Protein AF-A0A819Z260-F1 (afdb_monomer_lite)

Structure (mmCIF, N/CA/C/O backbone):
data_AF-A0A819Z260-F1
#
_entry.id   AF-A0A819Z260-F1
#
loop_
_atom_site.group_PDB
_atom_site.id
_atom_site.type_symbol
_atom_site.label_atom_id
_atom_site.label_alt_id
_atom_site.label_comp_id
_atom_site.label_asym_id
_atom_site.label_entity_id
_atom_site.label_seq_id
_atom_site.pdbx_PDB_ins_code
_atom_site.Cartn_x
_atom_site.Cartn_y
_atom_site.Cartn_z
_atom_site.occupancy
_atom_site.B_iso_or_equiv
_atom_site.auth_seq_id
_atom_site.auth_comp_id
_atom_site.auth_asym_id
_atom_site.auth_atom_id
_atom_site.pdbx_PDB_model_num
ATOM 1 N N . MET A 1 1 ? -45.304 -8.660 50.699 1.00 66.56 1 MET A N 1
ATOM 2 C CA . MET A 1 1 ? -45.149 -7.210 50.433 1.00 66.56 1 MET A CA 1
ATOM 3 C C . MET A 1 1 ? -45.137 -6.997 48.924 1.00 66.56 1 MET A C 1
ATOM 5 O O . MET A 1 1 ? -44.267 -7.556 48.272 1.00 66.56 1 MET A O 1
ATOM 9 N N . LYS A 1 2 ? -46.127 -6.294 48.355 1.00 74.56 2 LYS A N 1
ATOM 10 C CA . LYS A 1 2 ? -46.131 -5.923 46.925 1.00 74.56 2 LYS A CA 1
ATOM 11 C C . LYS A 1 2 ? -45.332 -4.629 46.749 1.00 74.56 2 LYS A C 1
ATOM 13 O O . LYS A 1 2 ? -45.424 -3.755 47.607 1.00 74.56 2 LYS A O 1
ATOM 18 N N . ARG A 1 3 ? -44.550 -4.534 45.672 1.00 72.19 3 ARG A N 1
ATOM 19 C CA . ARG A 1 3 ? -43.817 -3.309 45.319 1.00 72.19 3 ARG A CA 1
ATOM 20 C C . ARG A 1 3 ? -44.801 -2.192 44.987 1.00 72.19 3 ARG A C 1
ATOM 22 O O . ARG A 1 3 ? -45.919 -2.455 44.538 1.00 72.19 3 ARG A O 1
ATOM 29 N N . THR A 1 4 ? -44.405 -0.954 45.254 1.00 87.56 4 THR A N 1
ATOM 30 C CA . THR A 1 4 ? -45.203 0.212 44.868 1.00 87.56 4 THR A CA 1
ATOM 31 C C . THR A 1 4 ? -45.007 0.502 43.381 1.00 87.56 4 THR A C 1
ATOM 33 O O . THR A 1 4 ? -43.944 0.238 42.825 1.00 87.56 4 THR A O 1
ATOM 36 N N . LYS A 1 5 ? -46.006 1.113 42.732 1.00 84.81 5 LYS A N 1
ATOM 37 C CA . LYS A 1 5 ? -45.888 1.565 41.332 1.00 84.81 5 LYS A CA 1
ATOM 38 C C . LYS A 1 5 ? -44.661 2.460 41.102 1.00 84.81 5 LYS A C 1
ATOM 40 O O . LYS A 1 5 ? -44.086 2.439 40.023 1.00 84.81 5 LYS A O 1
ATOM 45 N N . GLN A 1 6 ? -44.259 3.218 42.124 1.00 87.00 6 GLN A N 1
ATOM 46 C CA . GLN A 1 6 ? -43.053 4.040 42.079 1.00 87.00 6 GLN A CA 1
ATOM 47 C C . GLN A 1 6 ? -41.788 3.181 41.979 1.00 87.00 6 GLN A C 1
ATOM 49 O O . GLN A 1 6 ? -40.976 3.406 41.092 1.00 87.00 6 GLN A O 1
ATOM 54 N N . GLN A 1 7 ? -41.672 2.143 42.814 1.00 86.00 7 GLN A N 1
ATOM 55 C CA . GLN A 1 7 ? -40.538 1.216 42.770 1.00 86.00 7 GLN A CA 1
ATOM 56 C C . GLN A 1 7 ? -40.430 0.499 41.418 1.00 86.00 7 GLN A C 1
ATOM 58 O O . GLN A 1 7 ? -39.325 0.282 40.929 1.00 86.00 7 GLN A O 1
ATOM 63 N N . ASP A 1 8 ? -41.557 0.150 40.793 1.00 90.88 8 ASP A N 1
ATOM 64 C CA . ASP A 1 8 ? -41.548 -0.472 39.465 1.00 90.88 8 ASP A CA 1
ATOM 65 C C . ASP A 1 8 ? -41.130 0.521 38.361 1.00 90.88 8 ASP A C 1
ATOM 67 O O . ASP A 1 8 ? -40.370 0.153 37.464 1.00 90.88 8 ASP A O 1
ATOM 71 N N . ASN A 1 9 ? -41.541 1.790 38.449 1.00 90.75 9 ASN A N 1
ATOM 72 C CA . ASN A 1 9 ? -41.105 2.840 37.520 1.00 90.75 9 ASN A CA 1
ATOM 73 C C . ASN A 1 9 ? -39.601 3.128 37.629 1.00 90.75 9 ASN A C 1
ATOM 75 O O . ASN A 1 9 ? -38.919 3.225 36.605 1.00 90.75 9 ASN A O 1
ATOM 79 N N . ASP A 1 10 ? -39.077 3.206 38.853 1.00 92.75 10 ASP A N 1
ATOM 80 C CA . ASP A 1 10 ? -37.654 3.448 39.106 1.00 92.75 10 ASP A CA 1
ATOM 81 C C . ASP A 1 10 ? -36.798 2.313 38.507 1.00 92.75 10 ASP A C 1
ATOM 83 O O . ASP A 1 10 ? -35.779 2.553 37.853 1.00 92.75 10 ASP A O 1
ATOM 87 N N . LEU A 1 11 ? -37.254 1.061 38.642 1.00 91.56 11 LEU A N 1
ATOM 88 C CA . LEU A 1 11 ? -36.599 -0.109 38.048 1.00 91.56 11 LEU A CA 1
ATOM 89 C C . LEU A 1 11 ? -36.573 -0.053 36.516 1.00 91.56 11 LEU A C 1
ATOM 91 O O . LEU A 1 11 ? -35.543 -0.358 35.911 1.00 91.56 11 LEU A O 1
ATOM 95 N N . VAL A 1 12 ? -37.677 0.348 35.879 1.00 91.75 12 VAL A N 1
ATOM 96 C CA . VAL A 1 12 ? -37.752 0.494 34.415 1.00 91.75 12 VAL A CA 1
ATOM 97 C C . VAL A 1 12 ? -36.802 1.589 33.926 1.00 91.75 12 VAL A C 1
ATOM 99 O O . VAL A 1 12 ? -36.103 1.399 32.926 1.00 91.75 12 VAL A O 1
ATOM 102 N N . GLN A 1 13 ? -36.722 2.709 34.645 1.00 90.00 13 GLN A N 1
ATOM 103 C CA . GLN A 1 13 ? -35.818 3.805 34.306 1.00 90.00 13 GLN A CA 1
ATOM 104 C C . GLN A 1 13 ? -34.348 3.374 34.392 1.00 90.00 13 GLN A C 1
ATOM 106 O O . GLN A 1 13 ? -33.582 3.625 33.459 1.00 90.00 13 GLN A O 1
ATOM 111 N N . ILE A 1 14 ? -33.963 2.655 35.451 1.00 93.12 14 ILE A N 1
ATOM 112 C CA . ILE A 1 14 ? -32.610 2.094 35.605 1.00 93.12 14 ILE A CA 1
ATOM 113 C C . ILE A 1 14 ? -32.288 1.124 34.461 1.00 93.12 14 ILE A C 1
ATOM 115 O O . ILE A 1 14 ? -31.204 1.182 33.874 1.00 93.12 14 ILE A O 1
ATOM 119 N N . LEU A 1 15 ? -33.236 0.256 34.098 1.00 93.25 15 LEU A N 1
ATOM 120 C CA . LEU A 1 15 ? -33.066 -0.693 32.997 1.00 93.25 15 LEU A CA 1
ATOM 121 C C . LEU A 1 15 ? -32.812 0.013 31.660 1.00 93.25 15 LEU A C 1
ATOM 123 O O . LEU A 1 15 ? -31.947 -0.413 30.893 1.00 93.25 15 LEU A O 1
ATOM 127 N N . ASN A 1 16 ? -33.537 1.096 31.388 1.00 94.44 16 ASN A N 1
ATOM 128 C CA . ASN A 1 16 ? -33.373 1.873 30.163 1.00 94.44 16 ASN A CA 1
ATOM 129 C C . ASN A 1 16 ? -32.033 2.620 30.134 1.00 94.44 16 ASN A C 1
ATOM 131 O O . ASN A 1 16 ? -31.346 2.588 29.112 1.00 94.44 16 ASN A O 1
ATOM 135 N N . SER A 1 17 ? -31.614 3.207 31.256 1.00 93.94 17 SER A N 1
ATOM 136 C CA . SER A 1 17 ? -30.301 3.850 31.386 1.00 93.94 17 SER A CA 1
ATOM 137 C C . SER A 1 17 ? -29.153 2.865 31.150 1.00 93.94 17 SER A C 1
ATOM 139 O O . SER A 1 17 ? -28.230 3.160 30.393 1.00 93.94 17 SER A O 1
ATOM 141 N N . ASN A 1 18 ? -29.242 1.654 31.707 1.00 95.25 18 ASN A N 1
ATOM 142 C CA . ASN A 1 18 ? -28.231 0.613 31.506 1.00 95.25 18 ASN A CA 1
ATOM 143 C C . ASN A 1 18 ? -28.186 0.108 30.057 1.00 95.25 18 ASN A C 1
ATOM 145 O O . ASN A 1 18 ? -27.105 -0.118 29.511 1.00 95.25 18 ASN A O 1
ATOM 149 N N . LYS A 1 19 ? -29.348 -0.039 29.405 1.00 95.44 19 LYS A N 1
ATOM 150 C CA . LYS A 1 19 ? -29.417 -0.372 27.973 1.00 95.44 19 LYS A CA 1
ATOM 151 C C . LYS A 1 19 ? -28.759 0.708 27.115 1.00 95.44 19 LYS A C 1
ATOM 153 O O . LYS A 1 19 ? -27.983 0.371 26.224 1.00 95.44 19 LYS A O 1
ATOM 158 N N . LYS A 1 20 ? -29.028 1.984 27.409 1.00 94.31 20 LYS A N 1
ATOM 159 C CA . LYS A 1 20 ? -28.431 3.124 26.705 1.00 94.31 20 LYS A CA 1
ATOM 160 C C . LYS A 1 20 ? -26.910 3.143 26.857 1.00 94.31 20 LYS A C 1
ATOM 162 O O . LYS A 1 20 ? -26.211 3.187 25.853 1.00 94.31 20 LYS A O 1
ATOM 167 N N . LEU A 1 21 ? -26.403 3.001 28.082 1.00 93.69 21 LEU A N 1
ATOM 168 C CA . LEU A 1 21 ? -24.963 2.966 28.354 1.00 93.69 21 LEU A CA 1
ATOM 169 C C . LEU A 1 21 ? -24.268 1.799 27.633 1.00 93.69 21 LEU A C 1
ATOM 171 O O . LEU A 1 21 ? -23.180 1.954 27.079 1.00 93.69 21 LEU A O 1
ATOM 175 N N . LYS A 1 22 ? -24.905 0.622 27.595 1.00 93.75 22 LYS A N 1
ATOM 176 C CA . LYS A 1 22 ? -24.380 -0.536 26.858 1.00 93.75 22 LYS A CA 1
ATOM 177 C C . LYS A 1 22 ? -24.291 -0.256 25.356 1.00 93.75 22 LYS A C 1
ATOM 179 O O . LYS A 1 22 ? -23.291 -0.614 24.739 1.00 93.75 22 LYS A O 1
ATOM 184 N N . LEU A 1 23 ? -25.305 0.395 24.787 1.00 91.44 23 LEU A N 1
ATOM 185 C CA . LEU A 1 23 ? -25.322 0.776 23.377 1.00 91.44 23 LEU A CA 1
ATOM 186 C C . LEU A 1 23 ? -24.247 1.828 23.060 1.00 91.44 23 LEU A C 1
ATOM 188 O O . LEU A 1 23 ? -23.511 1.673 22.090 1.00 91.44 23 LEU A O 1
ATOM 192 N N . GLU A 1 24 ? -24.097 2.853 23.901 1.00 91.81 24 GLU A N 1
ATOM 193 C CA . GLU A 1 24 ? -23.064 3.888 23.752 1.00 91.81 24 GLU A CA 1
ATOM 194 C C . GLU A 1 24 ? -21.650 3.295 23.795 1.00 91.81 24 GLU A C 1
ATOM 196 O O . GLU A 1 24 ? -20.808 3.640 22.966 1.00 91.81 24 GLU A O 1
ATOM 201 N N . ASN A 1 25 ? -21.399 2.345 24.699 1.00 88.12 25 ASN A N 1
ATOM 202 C CA . ASN A 1 25 ? -20.111 1.655 24.782 1.00 88.12 25 ASN A CA 1
ATOM 203 C C . ASN A 1 25 ? -19.826 0.787 23.547 1.00 88.12 25 ASN A C 1
ATOM 205 O O . ASN A 1 25 ? -18.688 0.754 23.080 1.00 88.12 25 ASN A O 1
ATOM 209 N N . GLN A 1 26 ? -20.839 0.122 22.982 1.00 84.25 26 GLN A N 1
ATOM 210 C CA . GLN A 1 26 ? -20.689 -0.642 21.737 1.00 84.25 26 GLN A CA 1
ATOM 211 C C . GLN A 1 26 ? -20.403 0.271 20.541 1.00 84.25 26 GLN A C 1
ATOM 213 O O . GLN A 1 26 ? -19.484 -0.002 19.773 1.00 84.25 26 GLN A O 1
ATOM 218 N N . ILE A 1 27 ? -21.133 1.382 20.411 1.00 84.19 27 ILE A N 1
ATOM 219 C CA . ILE A 1 27 ? -20.902 2.381 19.357 1.00 84.19 27 ILE A CA 1
ATOM 220 C C . ILE A 1 27 ? -19.500 2.979 19.488 1.00 84.19 27 ILE A C 1
ATOM 222 O O . ILE A 1 27 ? -18.790 3.117 18.493 1.00 84.19 27 ILE A O 1
ATOM 226 N N . LYS A 1 28 ? -19.068 3.288 20.715 1.00 81.44 28 LYS A N 1
ATOM 227 C CA . LYS A 1 28 ? -17.714 3.773 20.987 1.00 81.44 28 LYS A CA 1
ATOM 228 C C . LYS A 1 28 ? -16.663 2.757 20.544 1.00 81.44 28 LYS A C 1
ATOM 230 O O . LYS A 1 28 ? -15.743 3.153 19.841 1.00 81.44 28 LYS A O 1
ATOM 235 N N . MET A 1 29 ? -16.835 1.477 20.890 1.00 72.25 29 MET A N 1
ATOM 236 C CA . MET A 1 29 ? -15.938 0.394 20.472 1.00 72.25 29 MET A CA 1
ATOM 237 C C . MET A 1 29 ? -15.852 0.239 18.950 1.00 72.25 29 MET A C 1
ATOM 239 O O . MET A 1 29 ? -14.753 0.132 18.409 1.00 72.25 29 MET A O 1
ATOM 243 N N . ILE A 1 30 ? -16.994 0.265 18.259 1.00 76.56 30 ILE A N 1
ATOM 244 C CA . ILE A 1 30 ? -17.053 0.185 16.794 1.00 76.56 30 ILE A CA 1
ATOM 245 C C . ILE A 1 30 ? -16.321 1.378 16.168 1.00 76.56 30 ILE A C 1
ATOM 247 O O . ILE A 1 30 ? -15.498 1.194 15.277 1.00 76.56 30 ILE A O 1
ATOM 251 N N . ASN A 1 31 ? -16.550 2.589 16.678 1.00 70.50 31 ASN A N 1
ATOM 252 C CA . ASN A 1 31 ? -15.913 3.800 16.160 1.00 70.50 31 ASN A CA 1
ATOM 253 C C . ASN A 1 31 ? -14.410 3.884 16.475 1.00 70.50 31 ASN A C 1
ATOM 255 O O . ASN A 1 31 ? -13.683 4.569 15.756 1.00 70.50 31 ASN A O 1
ATOM 259 N N . SER A 1 32 ? -13.938 3.204 17.525 1.00 65.81 32 SER A N 1
ATOM 260 C CA . SER A 1 32 ? -12.507 3.074 17.828 1.00 65.81 32 SER A CA 1
ATOM 261 C C . SER A 1 32 ? -11.799 1.993 17.008 1.00 65.81 32 SER A C 1
ATOM 263 O O . SER A 1 32 ? -10.587 2.082 16.847 1.00 65.81 32 SER A O 1
ATOM 265 N N . ASN A 1 33 ? -12.519 1.024 16.434 1.00 61.53 33 ASN A N 1
ATOM 266 C CA . ASN A 1 33 ? -11.947 0.009 15.542 1.00 61.53 33 ASN A CA 1
ATOM 267 C C . ASN A 1 33 ? -11.828 0.536 14.104 1.00 61.53 33 ASN A C 1
ATOM 269 O O . ASN A 1 33 ? -12.350 -0.048 13.154 1.00 61.53 33 ASN A O 1
ATOM 273 N N . LYS A 1 34 ? -11.132 1.662 13.932 1.00 69.31 34 LYS A N 1
ATOM 274 C CA . LYS A 1 34 ? -10.613 2.036 12.617 1.00 69.31 34 LYS A CA 1
ATOM 275 C C . LYS A 1 34 ? -9.352 1.221 12.384 1.00 69.31 34 LYS A C 1
ATOM 277 O O . LYS A 1 34 ? -8.295 1.591 12.873 1.00 69.31 34 LYS A O 1
ATOM 282 N N . TYR A 1 35 ? -9.487 0.113 11.667 1.00 75.69 35 TYR A N 1
ATOM 283 C CA . TYR A 1 35 ? -8.332 -0.600 11.140 1.00 75.69 35 TYR A CA 1
ATOM 284 C C . TYR A 1 35 ? -7.735 0.243 10.019 1.00 75.69 35 TYR A C 1
ATOM 286 O O . TYR A 1 35 ? -8.396 0.477 9.003 1.00 75.69 35 TYR A O 1
ATOM 294 N N . LEU A 1 36 ? -6.526 0.750 10.230 1.00 84.50 36 LEU A N 1
ATOM 295 C CA . LEU A 1 36 ? -5.788 1.446 9.190 1.00 84.50 36 LEU A CA 1
ATOM 296 C C . LEU A 1 36 ? -5.053 0.414 8.333 1.00 84.50 36 LEU A C 1
ATOM 298 O O . LEU A 1 36 ? -4.654 -0.648 8.811 1.00 84.50 36 LEU A O 1
ATOM 302 N N . LEU A 1 37 ? -4.859 0.722 7.053 1.00 86.75 37 LEU A N 1
ATOM 303 C CA . LEU A 1 37 ? -4.053 -0.121 6.165 1.00 86.75 37 LEU A CA 1
ATOM 304 C C . LEU A 1 37 ? -2.625 -0.265 6.724 1.00 86.75 37 LEU A C 1
ATOM 306 O O . LEU A 1 37 ? -1.992 -1.313 6.617 1.00 86.75 37 LEU A O 1
ATOM 310 N N . GLU A 1 38 ? -2.153 0.794 7.374 1.00 88.00 38 GLU A N 1
ATOM 311 C CA . GLU A 1 38 ? -0.890 0.910 8.082 1.00 88.00 38 GLU A CA 1
ATOM 312 C C . GLU A 1 38 ? -0.748 -0.050 9.268 1.00 88.00 38 GLU A C 1
ATOM 314 O O . GLU A 1 38 ? 0.384 -0.323 9.668 1.00 88.00 38 GLU A O 1
ATOM 319 N N . ASP A 1 39 ? -1.853 -0.584 9.793 1.00 89.12 39 ASP A N 1
ATOM 320 C CA . ASP A 1 39 ? -1.851 -1.532 10.910 1.00 89.12 39 ASP A CA 1
ATOM 321 C C . ASP A 1 39 ? -1.712 -2.990 10.440 1.00 89.12 39 ASP A C 1
ATOM 323 O O . ASP A 1 39 ? -1.433 -3.876 11.250 1.00 89.12 39 ASP A O 1
ATOM 327 N N . LEU A 1 40 ? -1.886 -3.270 9.140 1.00 91.31 40 LEU A N 1
ATOM 328 C CA . LEU A 1 40 ? -1.717 -4.622 8.599 1.00 91.31 40 LEU A CA 1
ATOM 329 C C . LEU A 1 40 ? -0.273 -5.090 8.753 1.00 91.31 40 LEU A C 1
ATOM 331 O O . LEU A 1 40 ? 0.650 -4.289 8.634 1.00 91.31 40 LEU A O 1
ATOM 335 N N . ALA A 1 41 ? -0.064 -6.389 8.959 1.00 92.19 41 ALA A N 1
ATOM 336 C CA . ALA A 1 41 ? 1.266 -6.994 8.982 1.00 92.19 41 ALA A CA 1
ATOM 337 C C . ALA A 1 41 ? 1.918 -6.974 7.583 1.00 92.19 41 ALA A C 1
ATOM 339 O O . ALA A 1 41 ? 1.223 -6.887 6.568 1.00 92.19 41 ALA A O 1
ATOM 340 N N . ASN A 1 42 ? 3.253 -7.023 7.511 1.00 91.25 42 ASN A N 1
ATOM 341 C CA . ASN A 1 42 ? 3.964 -6.975 6.223 1.00 91.25 42 ASN A CA 1
ATOM 342 C C . ASN A 1 42 ? 3.595 -8.170 5.335 1.00 91.25 42 ASN A C 1
ATOM 344 O O . ASN A 1 42 ? 3.499 -8.016 4.127 1.00 91.25 42 ASN A O 1
ATOM 348 N N . GLU A 1 43 ? 3.364 -9.329 5.942 1.00 90.88 43 GLU A N 1
ATOM 349 C CA . GLU A 1 43 ? 2.981 -10.584 5.303 1.00 90.88 43 GLU A CA 1
ATOM 350 C C . GLU A 1 43 ? 1.683 -10.414 4.506 1.00 90.88 43 GLU A C 1
ATOM 352 O O . GLU A 1 43 ? 1.645 -10.718 3.320 1.00 90.88 43 GLU A O 1
ATOM 357 N N . ILE A 1 44 ? 0.664 -9.806 5.120 1.00 92.19 44 ILE A N 1
ATOM 358 C CA . ILE A 1 44 ? -0.617 -9.522 4.460 1.00 92.19 44 ILE A CA 1
ATOM 359 C C . ILE A 1 44 ? -0.440 -8.514 3.321 1.00 92.19 44 ILE A C 1
ATOM 361 O O . ILE A 1 44 ? -1.051 -8.645 2.264 1.00 92.19 44 ILE A O 1
ATOM 365 N N . LEU A 1 45 ? 0.409 -7.500 3.509 1.00 91.75 45 LEU A N 1
ATOM 366 C CA . LEU A 1 45 ? 0.702 -6.538 2.445 1.00 91.75 45 LEU A CA 1
ATOM 367 C C . LEU A 1 45 ? 1.427 -7.199 1.266 1.00 91.75 45 LEU A C 1
ATOM 369 O O . LEU A 1 45 ? 1.108 -6.887 0.123 1.00 91.75 45 LEU A O 1
ATOM 373 N N . TYR A 1 46 ? 2.352 -8.126 1.522 1.00 89.50 46 TYR A N 1
ATOM 374 C CA . TYR A 1 46 ? 3.008 -8.888 0.463 1.00 89.50 46 TYR A CA 1
ATOM 375 C C . TYR A 1 46 ? 2.023 -9.783 -0.289 1.00 89.50 46 TYR A C 1
ATOM 377 O O . TYR A 1 46 ? 2.064 -9.791 -1.514 1.00 89.50 46 TYR A O 1
ATOM 385 N N . GLU A 1 47 ? 1.096 -10.448 0.407 1.00 89.62 47 GLU A N 1
ATOM 386 C CA . GLU A 1 47 ? 0.020 -11.210 -0.240 1.00 89.62 47 GLU A CA 1
ATOM 387 C C . GLU A 1 47 ? -0.832 -10.319 -1.152 1.00 89.62 47 GLU A C 1
ATOM 389 O O . GLU A 1 47 ? -1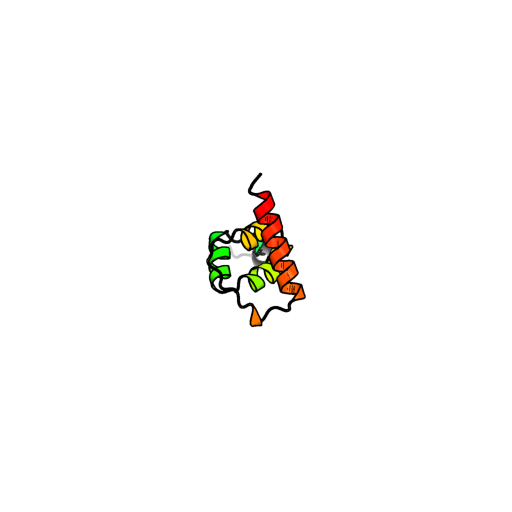.124 -10.697 -2.280 1.00 89.62 47 GLU A O 1
ATOM 394 N N . ILE A 1 48 ? -1.188 -9.103 -0.719 1.00 90.38 48 ILE A N 1
ATOM 395 C CA . ILE A 1 48 ? -1.895 -8.134 -1.574 1.00 90.38 48 ILE A CA 1
ATOM 396 C C . ILE A 1 48 ? -1.040 -7.760 -2.792 1.00 90.38 48 ILE A C 1
ATOM 398 O O . ILE A 1 48 ? -1.549 -7.676 -3.911 1.00 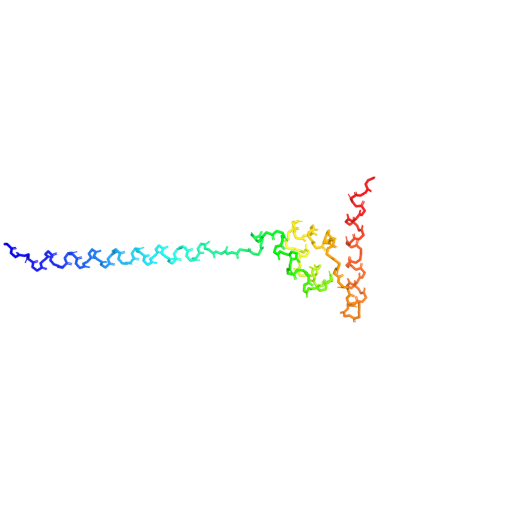90.38 48 ILE A O 1
ATOM 402 N N . PHE A 1 49 ? 0.258 -7.540 -2.588 1.00 90.00 49 PHE A N 1
ATOM 403 C CA . PHE A 1 49 ? 1.188 -7.155 -3.647 1.00 90.00 49 PHE A CA 1
ATOM 404 C C . PHE A 1 49 ? 1.389 -8.256 -4.696 1.00 90.00 49 PHE A C 1
ATOM 406 O O . PHE A 1 49 ? 1.647 -7.929 -5.849 1.00 90.00 49 PHE A O 1
ATOM 413 N N . GLU A 1 50 ? 1.201 -9.537 -4.367 1.00 87.94 50 GLU A N 1
ATOM 414 C CA . GLU A 1 50 ? 1.248 -10.628 -5.358 1.00 87.94 50 GLU A CA 1
ATOM 415 C C . GLU A 1 50 ? 0.184 -10.499 -6.461 1.00 87.94 50 GLU A C 1
ATOM 417 O O . GLU A 1 50 ? 0.383 -10.992 -7.574 1.00 87.94 50 GLU A O 1
ATOM 422 N N . TYR A 1 51 ? -0.925 -9.807 -6.184 1.00 90.00 51 TYR A N 1
ATOM 423 C CA . TYR A 1 51 ? -2.004 -9.578 -7.149 1.00 90.00 51 TYR A CA 1
ATOM 424 C C . TYR A 1 51 ? -1.832 -8.301 -7.977 1.00 90.00 51 TYR A C 1
ATOM 426 O O . TYR A 1 51 ? -2.630 -8.056 -8.884 1.00 90.00 51 TYR A O 1
ATOM 434 N N . LEU A 1 52 ? -0.825 -7.481 -7.675 1.00 88.94 52 LEU A N 1
ATOM 435 C CA . LEU A 1 52 ? -0.615 -6.179 -8.299 1.00 88.94 52 LEU A CA 1
ATOM 436 C C . LEU A 1 52 ? 0.644 -6.174 -9.163 1.00 88.94 52 LEU A C 1
ATOM 438 O O . LEU A 1 52 ? 1.613 -6.894 -8.911 1.00 88.94 52 LEU A O 1
ATOM 442 N N . ASP A 1 53 ? 0.643 -5.323 -10.189 1.00 88.81 53 ASP A N 1
ATOM 443 C CA . ASP A 1 53 ? 1.868 -5.059 -10.928 1.00 88.81 53 ASP A CA 1
ATOM 444 C C . ASP A 1 53 ? 2.810 -4.153 -10.117 1.00 88.81 53 ASP A C 1
ATOM 446 O O . ASP A 1 53 ? 2.396 -3.377 -9.250 1.00 88.81 53 ASP A O 1
ATOM 450 N N . SER A 1 54 ? 4.112 -4.265 -10.382 1.00 87.69 54 SER A N 1
ATOM 451 C CA . SER A 1 54 ? 5.125 -3.553 -9.595 1.00 87.69 54 SER A CA 1
ATOM 452 C C . SER A 1 54 ? 4.990 -2.027 -9.667 1.00 87.69 54 SER A C 1
ATOM 454 O O . SER A 1 54 ? 5.405 -1.323 -8.743 1.00 87.69 54 SER A O 1
ATOM 456 N N . TYR A 1 55 ? 4.453 -1.498 -10.768 1.00 88.75 55 TYR A N 1
ATOM 457 C CA . TYR A 1 55 ? 4.221 -0.072 -10.946 1.00 88.75 55 TYR A CA 1
ATOM 458 C C . TYR A 1 55 ? 2.946 0.382 -10.226 1.00 88.75 55 TYR A C 1
ATOM 460 O O . TYR A 1 55 ? 2.965 1.444 -9.604 1.00 88.75 55 TYR A O 1
ATOM 468 N N . ASP A 1 56 ? 1.888 -0.424 -10.220 1.00 90.38 56 ASP A N 1
ATOM 469 C CA . ASP A 1 56 ? 0.676 -0.180 -9.434 1.00 90.38 56 ASP A CA 1
ATOM 470 C C . ASP A 1 56 ? 0.974 -0.148 -7.931 1.00 90.38 56 ASP A C 1
ATOM 472 O O . ASP A 1 56 ? 0.513 0.754 -7.225 1.00 90.38 56 ASP A O 1
ATOM 476 N N . ILE A 1 57 ? 1.824 -1.058 -7.444 1.00 90.81 57 ILE A N 1
ATOM 477 C CA . ILE A 1 57 ? 2.299 -1.042 -6.053 1.00 90.81 57 ILE A CA 1
ATOM 478 C C . ILE A 1 57 ? 3.047 0.259 -5.760 1.00 90.81 57 ILE A C 1
ATOM 480 O O . ILE A 1 57 ? 2.760 0.951 -4.782 1.00 90.81 57 ILE A O 1
ATOM 484 N N . TYR A 1 58 ? 3.995 0.632 -6.620 1.00 89.38 58 TYR A N 1
ATOM 485 C CA . TYR A 1 58 ? 4.733 1.877 -6.451 1.00 89.38 58 TYR A CA 1
ATOM 486 C C . TYR A 1 58 ? 3.792 3.086 -6.433 1.00 89.38 58 TYR A C 1
ATOM 488 O O . TYR A 1 58 ? 3.812 3.888 -5.502 1.00 89.38 58 TYR A O 1
ATOM 496 N N . LYS A 1 59 ? 2.912 3.200 -7.424 1.00 90.88 59 LYS A N 1
ATOM 497 C CA . LYS A 1 59 ? 2.001 4.333 -7.566 1.00 90.88 59 LYS A CA 1
ATOM 498 C C . LYS A 1 59 ? 1.014 4.433 -6.400 1.00 90.88 59 LYS A C 1
ATOM 500 O O . LYS A 1 59 ? 0.731 5.541 -5.950 1.00 90.88 59 LYS A O 1
ATOM 505 N N . GLY A 1 60 ? 0.489 3.302 -5.933 1.00 90.75 60 GLY A N 1
ATOM 506 C CA . GLY A 1 60 ? -0.518 3.251 -4.875 1.00 90.75 60 GLY A CA 1
AT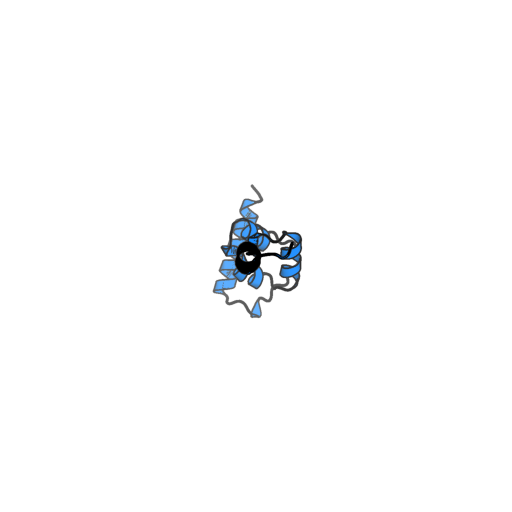OM 507 C C . GLY A 1 60 ? 0.051 3.414 -3.468 1.00 90.75 60 GLY A C 1
ATOM 508 O O . GLY A 1 60 ? -0.585 4.045 -2.627 1.00 90.75 60 GLY A O 1
ATOM 509 N N . PHE A 1 61 ? 1.247 2.877 -3.206 1.00 91.25 61 PHE A N 1
ATOM 510 C CA . PHE A 1 61 ? 1.729 2.687 -1.835 1.00 91.25 61 PHE A CA 1
ATOM 511 C C . PHE A 1 61 ? 3.013 3.457 -1.505 1.00 91.25 61 PHE A C 1
ATOM 513 O O . PHE A 1 61 ? 3.244 3.764 -0.336 1.00 91.25 61 PHE A O 1
ATOM 520 N N . TYR A 1 62 ? 3.832 3.843 -2.491 1.00 88.88 62 TYR A N 1
ATOM 521 C CA . TYR A 1 62 ? 5.129 4.485 -2.229 1.00 88.88 62 TYR A CA 1
ATOM 522 C C . TYR A 1 62 ? 5.004 5.785 -1.421 1.00 88.88 62 TYR A C 1
ATOM 524 O O . TYR A 1 62 ? 5.815 6.052 -0.548 1.00 88.88 62 TYR A O 1
ATOM 532 N N . ASN A 1 63 ? 3.970 6.596 -1.638 1.00 89.56 63 ASN A N 1
ATOM 533 C CA . ASN A 1 63 ? 3.844 7.887 -0.949 1.00 89.56 63 ASN A CA 1
ATOM 534 C C . ASN A 1 63 ? 3.082 7.832 0.387 1.00 89.56 63 ASN A C 1
ATOM 536 O O . ASN A 1 63 ? 2.847 8.885 0.974 1.00 89.56 63 ASN A O 1
ATOM 540 N N . LEU A 1 64 ? 2.703 6.647 0.886 1.00 90.75 64 LEU A N 1
ATOM 541 C CA . LEU A 1 64 ? 1.922 6.541 2.126 1.00 90.75 64 LEU A CA 1
ATOM 542 C C . LEU A 1 64 ? 2.763 6.868 3.364 1.00 90.75 64 LEU A C 1
ATOM 544 O O . LEU A 1 64 ? 2.442 7.774 4.126 1.00 90.75 64 LEU A O 1
ATOM 548 N N . ASN A 1 65 ? 3.854 6.131 3.571 1.00 90.94 65 ASN A N 1
ATOM 549 C CA . ASN A 1 65 ? 4.832 6.394 4.625 1.00 90.94 65 ASN A CA 1
ATOM 550 C C . ASN A 1 65 ? 6.124 5.602 4.366 1.00 90.94 65 ASN A C 1
ATOM 552 O O . ASN A 1 65 ? 6.201 4.779 3.454 1.00 90.94 65 ASN A O 1
ATOM 556 N N . LYS A 1 66 ? 7.141 5.808 5.211 1.00 89.81 66 LYS A N 1
ATOM 557 C CA . LYS A 1 66 ? 8.458 5.165 5.074 1.00 89.81 66 LYS A CA 1
ATOM 558 C C . LYS A 1 66 ? 8.401 3.629 5.069 1.00 89.81 66 LYS A C 1
ATOM 560 O O . LYS A 1 66 ? 9.200 3.000 4.379 1.00 89.81 66 LYS A O 1
ATOM 565 N N . ARG A 1 67 ? 7.467 3.015 5.807 1.00 91.81 67 ARG A N 1
ATOM 566 C CA . ARG A 1 67 ? 7.282 1.556 5.800 1.00 91.81 67 ARG A CA 1
ATOM 567 C C . ARG A 1 67 ? 6.802 1.092 4.426 1.00 91.81 67 ARG A C 1
ATOM 569 O O . ARG A 1 67 ? 7.400 0.178 3.873 1.00 91.81 67 ARG A O 1
ATOM 576 N N . PHE A 1 68 ? 5.793 1.742 3.849 1.00 91.75 68 PHE A N 1
ATOM 577 C CA . PHE A 1 68 ? 5.307 1.387 2.510 1.00 91.75 68 PHE A CA 1
ATOM 578 C C . PHE A 1 68 ? 6.288 1.743 1.393 1.00 91.75 68 PHE A C 1
ATOM 580 O O . PHE A 1 68 ? 6.376 0.982 0.438 1.00 91.75 68 PHE A O 1
ATOM 587 N N . GLN A 1 69 ? 7.080 2.814 1.523 1.00 89.81 69 GLN A N 1
ATOM 588 C CA . GLN A 1 69 ? 8.213 3.074 0.618 1.00 89.81 69 GLN A CA 1
ATOM 589 C C . GLN A 1 69 ? 9.146 1.869 0.582 1.00 89.81 69 GLN A C 1
ATOM 591 O O . GLN A 1 69 ? 9.440 1.331 -0.481 1.00 89.81 69 GLN A O 1
ATOM 596 N N . ASN A 1 70 ? 9.557 1.407 1.765 1.00 87.06 70 ASN A N 1
ATOM 597 C CA . ASN A 1 70 ? 10.433 0.258 1.895 1.00 87.06 70 ASN A CA 1
ATOM 598 C C . ASN A 1 70 ? 9.802 -1.001 1.284 1.00 87.06 70 ASN A C 1
ATOM 600 O O . ASN A 1 70 ? 10.457 -1.683 0.508 1.00 87.06 70 ASN A O 1
ATOM 604 N N . LEU A 1 71 ? 8.528 -1.282 1.575 1.00 88.38 71 LEU A N 1
ATOM 605 C CA . LEU A 1 71 ? 7.821 -2.445 1.027 1.00 88.38 71 LEU A CA 1
ATOM 606 C C . LEU A 1 71 ? 7.667 -2.378 -0.498 1.00 88.38 71 LEU A C 1
ATOM 608 O O . LEU A 1 71 ? 7.907 -3.372 -1.173 1.00 88.38 71 LEU A O 1
ATOM 612 N N . ALA A 1 72 ? 7.311 -1.219 -1.052 1.00 85.69 72 ALA A N 1
ATOM 613 C CA . ALA A 1 72 ? 7.111 -1.039 -2.488 1.00 85.69 72 ALA A CA 1
ATOM 614 C C . ALA A 1 72 ? 8.410 -1.196 -3.297 1.00 85.69 72 ALA A C 1
ATOM 616 O O . ALA A 1 72 ? 8.365 -1.573 -4.466 1.00 85.69 72 ALA A O 1
ATOM 617 N N . ILE A 1 73 ? 9.568 -0.912 -2.691 1.00 79.31 73 ILE A N 1
ATOM 618 C CA . ILE A 1 73 ? 10.868 -0.976 -3.372 1.00 79.31 73 ILE A CA 1
ATOM 619 C C . ILE A 1 73 ? 11.597 -2.300 -3.107 1.00 79.31 73 ILE A C 1
ATOM 621 O O . ILE A 1 73 ? 12.135 -2.889 -4.044 1.00 79.31 73 ILE A O 1
ATOM 625 N N . ASN A 1 74 ? 11.598 -2.768 -1.851 1.00 74.06 74 ASN A N 1
ATOM 626 C CA . ASN A 1 74 ? 12.283 -3.989 -1.397 1.00 74.06 74 ASN A CA 1
ATOM 627 C C . ASN A 1 74 ? 11.424 -5.247 -1.492 1.00 74.06 74 ASN A C 1
ATOM 629 O O . ASN A 1 74 ? 11.837 -6.313 -1.034 1.00 74.06 74 ASN A O 1
ATOM 633 N N . SER A 1 75 ? 10.228 -5.139 -2.063 1.00 65.94 75 SER A N 1
ATOM 634 C CA . SER A 1 75 ? 9.429 -6.290 -2.443 1.00 65.94 75 SER A CA 1
ATOM 635 C C . SER A 1 75 ? 10.241 -7.162 -3.415 1.00 65.94 75 SER A C 1
ATOM 637 O O . SER A 1 75 ? 10.202 -6.974 -4.629 1.00 65.94 75 SER A O 1
ATOM 639 N N . ASN A 1 76 ? 10.951 -8.149 -2.860 1.00 63.31 76 ASN A N 1
ATOM 640 C CA . ASN A 1 76 ? 11.509 -9.300 -3.575 1.00 63.31 76 ASN A CA 1
ATOM 641 C C . ASN A 1 76 ? 10.404 -10.198 -4.143 1.00 63.31 76 ASN A C 1
ATOM 643 O O . ASN A 1 76 ? 10.703 -11.163 -4.846 1.00 63.31 76 ASN A O 1
ATOM 647 N N . VAL A 1 77 ? 9.135 -9.896 -3.839 1.00 62.59 77 VAL A N 1
ATOM 648 C CA . VAL A 1 77 ? 7.997 -10.453 -4.558 1.00 62.59 77 VAL A CA 1
ATOM 649 C C . VAL A 1 77 ? 8.250 -10.154 -6.028 1.00 62.59 77 VAL A C 1
ATOM 651 O O . VAL A 1 77 ? 8.386 -8.988 -6.412 1.00 62.59 77 VAL A O 1
ATOM 654 N N . LEU A 1 78 ? 8.399 -11.219 -6.819 1.00 59.03 78 LEU A N 1
ATOM 655 C CA . LEU A 1 78 ? 8.608 -11.202 -8.266 1.00 59.03 78 LEU A CA 1
ATOM 656 C C . LEU A 1 78 ? 7.363 -10.613 -8.937 1.00 59.03 78 LEU A C 1
ATOM 658 O O . LEU A 1 78 ? 6.5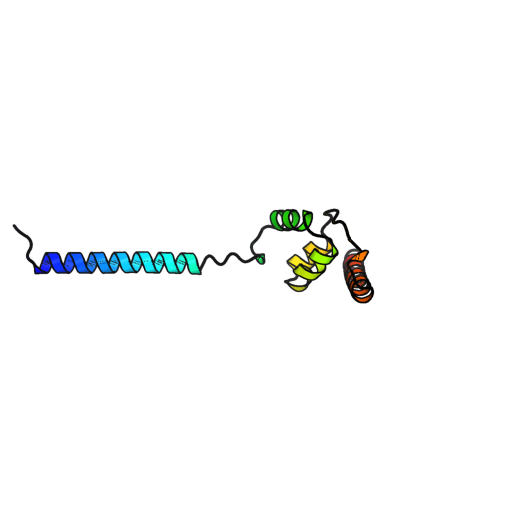66 -11.303 -9.568 1.00 59.03 78 LEU A O 1
ATOM 662 N N . THR A 1 79 ? 7.167 -9.319 -8.737 1.00 65.44 79 THR A N 1
ATOM 663 C CA . THR A 1 79 ? 6.022 -8.572 -9.218 1.00 65.44 79 THR A CA 1
ATOM 664 C C . THR A 1 79 ? 6.248 -8.331 -10.695 1.00 65.44 79 THR A C 1
ATOM 666 O O . THR A 1 79 ? 7.267 -7.791 -11.134 1.00 65.44 79 THR A O 1
ATOM 669 N N . LYS A 1 80 ? 5.306 -8.830 -11.491 1.00 79.31 80 LYS A N 1
ATOM 670 C CA . LYS A 1 80 ? 5.309 -8.618 -12.932 1.00 79.31 80 LYS A CA 1
ATOM 671 C C . LYS A 1 80 ? 5.144 -7.122 -13.169 1.00 79.31 80 LYS A C 1
ATOM 673 O O . LYS A 1 80 ? 4.316 -6.485 -12.528 1.00 79.31 80 LYS A O 1
ATOM 678 N N . ILE A 1 81 ? 5.920 -6.571 -14.093 1.00 84.62 81 ILE A N 1
ATOM 679 C CA . ILE A 1 81 ? 5.715 -5.207 -14.573 1.00 84.62 81 ILE A CA 1
ATOM 680 C C . ILE A 1 81 ? 5.090 -5.266 -15.957 1.00 84.62 81 ILE A C 1
ATOM 682 O O . ILE A 1 81 ? 5.627 -5.908 -16.862 1.00 84.62 81 ILE A O 1
ATOM 686 N N . ASN A 1 82 ? 3.961 -4.587 -16.132 1.00 87.12 82 ASN A N 1
ATOM 687 C CA . ASN A 1 82 ? 3.376 -4.408 -17.449 1.00 87.12 82 ASN A CA 1
ATOM 688 C C . ASN A 1 82 ? 3.789 -3.049 -18.020 1.00 87.12 82 ASN A C 1
ATOM 690 O O . ASN A 1 82 ? 3.106 -2.051 -17.848 1.00 87.12 82 ASN A O 1
ATOM 694 N N . ILE A 1 83 ? 4.926 -2.994 -18.711 1.00 86.06 83 ILE A N 1
ATOM 695 C CA . ILE A 1 83 ? 5.482 -1.720 -19.195 1.00 86.06 83 ILE A CA 1
ATOM 696 C C . ILE A 1 83 ? 4.555 -1.052 -20.227 1.00 86.06 83 ILE A C 1
ATOM 698 O O . ILE A 1 83 ? 4.552 0.170 -20.341 1.00 86.06 83 ILE A O 1
ATOM 702 N N . SER A 1 84 ? 3.720 -1.817 -20.946 1.00 88.25 84 SER A N 1
ATOM 703 C CA . SER A 1 84 ? 2.837 -1.248 -21.973 1.00 88.25 84 SER A CA 1
ATOM 704 C C . SER A 1 84 ? 1.724 -0.365 -21.406 1.00 88.25 84 SER A C 1
ATOM 706 O O . SER A 1 84 ? 1.134 0.408 -22.154 1.00 88.25 84 SER A O 1
ATOM 708 N N . THR A 1 85 ? 1.407 -0.483 -20.113 1.00 87.25 85 THR A N 1
ATOM 709 C CA . TH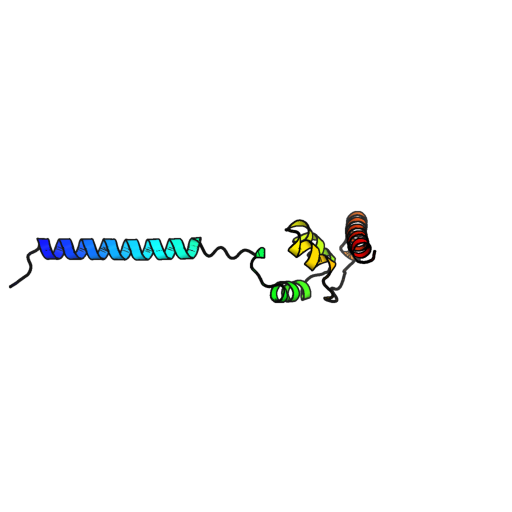R A 1 85 ? 0.388 0.347 -19.448 1.00 87.25 85 THR A CA 1
ATOM 710 C C . THR A 1 85 ? 0.972 1.623 -18.837 1.00 87.25 85 THR A C 1
ATOM 712 O O . THR A 1 85 ? 0.221 2.482 -18.373 1.00 87.25 85 THR A O 1
ATOM 715 N N . ILE A 1 86 ? 2.299 1.785 -18.860 1.00 90.31 86 ILE A N 1
ATOM 716 C CA . ILE A 1 86 ? 3.008 2.880 -18.198 1.00 90.31 86 ILE A CA 1
ATOM 717 C C . ILE A 1 86 ? 3.429 3.915 -19.244 1.00 90.31 86 ILE A C 1
ATOM 719 O O . ILE A 1 86 ? 4.069 3.593 -20.245 1.00 90.31 86 ILE A O 1
ATOM 723 N N . SER A 1 87 ? 3.105 5.190 -19.013 1.00 92.69 87 SER A N 1
ATOM 724 C CA . SER A 1 87 ? 3.638 6.265 -19.853 1.00 92.69 87 SER A CA 1
ATOM 725 C C . SER A 1 87 ? 5.157 6.371 -19.688 1.00 92.69 87 SER A C 1
ATOM 727 O O . SER A 1 87 ? 5.705 6.095 -18.619 1.00 92.69 87 SER A O 1
ATOM 729 N N . LYS A 1 88 ? 5.856 6.844 -20.725 1.00 91.12 88 LYS A N 1
ATOM 730 C CA . LYS A 1 88 ? 7.318 6.995 -20.678 1.00 91.12 88 LYS A CA 1
ATOM 731 C C . LYS A 1 88 ? 7.787 7.829 -19.479 1.00 91.12 88 LYS A C 1
ATOM 733 O O . LYS A 1 88 ? 8.720 7.426 -18.798 1.00 91.12 88 LYS A O 1
ATOM 738 N N . SER A 1 89 ? 7.135 8.960 -19.197 1.00 92.12 89 SER A N 1
ATOM 739 C CA . SER A 1 89 ? 7.497 9.819 -18.058 1.00 92.12 89 SER A CA 1
ATOM 740 C C . SER A 1 89 ? 7.379 9.082 -16.725 1.00 92.12 89 SER A C 1
ATOM 742 O O . SER A 1 89 ? 8.291 9.124 -15.908 1.00 92.12 89 SER A O 1
ATOM 744 N N . ASN A 1 90 ? 6.283 8.349 -16.540 1.00 89.69 90 ASN A N 1
ATOM 745 C CA . ASN A 1 90 ? 6.016 7.635 -15.301 1.00 89.69 90 ASN A CA 1
ATOM 746 C C . ASN A 1 90 ? 6.972 6.459 -15.104 1.00 89.69 90 ASN A C 1
ATOM 748 O O . ASN A 1 90 ? 7.363 6.172 -13.975 1.00 89.69 90 ASN A O 1
ATOM 752 N N . PHE A 1 91 ? 7.349 5.792 -16.196 1.00 89.44 91 PHE A N 1
ATOM 753 C CA . PHE A 1 91 ? 8.337 4.724 -16.165 1.00 89.44 91 PHE A CA 1
ATOM 754 C C . PHE A 1 91 ? 9.713 5.250 -15.742 1.00 89.44 91 PHE A C 1
ATOM 756 O O . PHE A 1 91 ? 10.341 4.669 -14.861 1.00 89.44 91 PHE A O 1
ATOM 763 N N . GLU A 1 92 ? 10.158 6.371 -16.315 1.00 89.25 92 GLU A N 1
ATOM 764 C CA . GLU A 1 92 ? 11.430 7.010 -15.954 1.00 89.25 92 GLU A CA 1
ATOM 765 C C . GLU A 1 92 ? 11.461 7.421 -14.476 1.00 89.25 92 GLU A C 1
ATOM 767 O O . GLU A 1 92 ? 12.451 7.191 -13.782 1.00 89.25 92 GLU A O 1
ATOM 772 N N . ASP A 1 93 ? 10.366 7.984 -13.963 1.00 87.50 93 ASP A N 1
ATOM 773 C CA . ASP A 1 93 ? 10.266 8.366 -12.553 1.00 87.50 93 ASP A CA 1
ATOM 774 C C . ASP A 1 93 ? 10.259 7.150 -11.624 1.00 87.50 93 ASP A C 1
ATOM 776 O O . ASP A 1 93 ? 10.984 7.132 -10.627 1.00 87.50 93 ASP A O 1
ATOM 780 N N . TYR A 1 94 ? 9.490 6.112 -11.958 1.00 86.50 94 TYR A N 1
ATOM 781 C CA . TYR A 1 94 ? 9.498 4.841 -11.234 1.00 86.50 94 TYR A CA 1
ATOM 782 C C . TYR A 1 94 ? 10.908 4.240 -11.178 1.00 86.50 94 TYR A C 1
ATOM 784 O O . TYR A 1 94 ? 11.412 3.909 -10.102 1.00 86.50 94 TYR A O 1
ATOM 792 N N . TYR A 1 95 ? 11.570 4.151 -12.333 1.00 85.06 95 TYR A N 1
ATOM 793 C CA . TYR A 1 95 ? 12.888 3.546 -12.454 1.00 85.06 95 TYR A CA 1
ATOM 794 C C . TYR A 1 95 ? 13.956 4.344 -11.697 1.00 85.06 95 TYR A C 1
ATOM 796 O O . TYR A 1 95 ? 14.741 3.756 -10.952 1.00 85.06 95 TYR A O 1
ATOM 804 N N . ARG A 1 96 ? 13.949 5.682 -11.798 1.00 85.44 96 ARG A N 1
ATOM 805 C CA . ARG A 1 96 ? 14.857 6.555 -11.033 1.00 85.44 96 ARG A CA 1
ATOM 806 C C . ARG A 1 96 ? 14.713 6.362 -9.528 1.00 85.44 96 ARG A C 1
ATOM 808 O O . ARG A 1 96 ? 15.720 6.214 -8.841 1.00 85.44 96 ARG A O 1
ATOM 815 N N . ASN A 1 97 ? 13.485 6.338 -9.011 1.00 81.19 97 ASN A N 1
ATOM 816 C CA . ASN A 1 97 ? 13.259 6.155 -7.576 1.00 81.19 97 ASN A CA 1
ATOM 817 C C . ASN A 1 97 ? 13.708 4.770 -7.099 1.00 81.19 97 ASN A C 1
ATOM 819 O O . ASN A 1 97 ? 14.329 4.655 -6.043 1.00 81.19 97 ASN A O 1
ATOM 823 N N . ARG A 1 98 ? 13.483 3.732 -7.912 1.00 78.31 98 ARG A N 1
ATOM 824 C CA . ARG A 1 98 ? 13.949 2.375 -7.617 1.00 78.31 98 ARG A CA 1
ATOM 825 C C . ARG A 1 98 ? 15.479 2.284 -7.583 1.00 78.31 98 ARG A C 1
ATOM 827 O O . ARG A 1 98 ? 16.027 1.724 -6.639 1.00 78.31 98 ARG A O 1
ATOM 834 N N . ILE A 1 99 ? 16.171 2.869 -8.565 1.00 75.94 99 ILE A N 1
ATOM 835 C CA . ILE A 1 99 ? 17.644 2.899 -8.624 1.00 75.94 99 ILE A CA 1
ATOM 836 C C . ILE A 1 99 ? 18.235 3.694 -7.458 1.00 75.94 99 ILE A C 1
ATOM 838 O O . ILE A 1 99 ? 19.148 3.202 -6.802 1.00 75.94 99 ILE A O 1
ATOM 842 N N . ASN A 1 100 ? 17.714 4.890 -7.169 1.00 73.31 100 ASN A N 1
ATOM 843 C CA . ASN A 1 100 ? 18.221 5.732 -6.082 1.00 73.31 100 ASN A CA 1
ATOM 844 C C . ASN A 1 100 ? 18.125 5.020 -4.733 1.00 73.31 100 ASN A C 1
ATOM 846 O O . ASN A 1 100 ? 19.059 5.061 -3.940 1.00 73.31 100 ASN A O 1
ATOM 850 N N . PHE A 1 101 ? 17.015 4.331 -4.484 1.00 67.88 101 PHE A N 1
ATOM 851 C CA . PHE A 1 101 ? 16.839 3.588 -3.247 1.00 67.88 101 PHE A CA 1
ATOM 852 C C . PHE A 1 101 ? 17.792 2.388 -3.137 1.00 67.88 101 PHE A C 1
ATOM 854 O O . PHE A 1 101 ? 18.374 2.168 -2.080 1.00 67.88 101 PHE A O 1
ATOM 861 N N . LEU A 1 102 ? 18.013 1.647 -4.229 1.00 65.12 102 LEU A N 1
ATOM 862 C CA . LEU A 1 102 ? 18.987 0.549 -4.258 1.00 65.12 102 LEU A CA 1
ATOM 863 C C . LEU A 1 102 ? 20.436 1.048 -4.121 1.00 65.12 102 LEU A C 1
ATOM 865 O O . LEU A 1 102 ? 21.245 0.400 -3.464 1.00 65.12 102 LEU A O 1
ATOM 869 N N . GLY A 1 103 ? 20.756 2.217 -4.681 1.00 60.59 103 GLY A N 1
ATOM 870 C CA . GLY A 1 103 ? 22.057 2.872 -4.519 1.00 60.59 103 GLY A CA 1
ATOM 871 C C . GLY A 1 103 ? 22.338 3.332 -3.084 1.00 60.59 103 GLY A C 1
ATOM 872 O O . GLY A 1 103 ? 23.492 3.386 -2.681 1.00 60.59 103 GLY A O 1
ATOM 873 N N . LEU A 1 104 ? 21.303 3.597 -2.281 1.00 55.69 104 LEU A N 1
ATOM 874 C CA . LEU A 1 104 ? 21.439 3.922 -0.854 1.00 55.69 104 LEU A CA 1
ATOM 875 C C . LEU A 1 104 ? 21.662 2.688 0.042 1.00 55.69 104 LEU A C 1
ATOM 877 O O . LEU A 1 104 ? 21.990 2.849 1.216 1.00 55.69 104 LEU A O 1
ATOM 881 N N . LEU A 1 105 ? 21.476 1.472 -0.484 1.00 50.84 105 LEU A N 1
ATOM 882 C CA . LEU A 1 105 ? 21.676 0.213 0.245 1.00 50.84 105 LEU A CA 1
ATOM 883 C C . LEU A 1 105 ? 23.052 -0.430 -0.008 1.00 50.84 105 LEU A C 1
ATOM 885 O O . LEU A 1 105 ? 23.386 -1.396 0.672 1.00 50.84 105 LEU A O 1
ATOM 889 N N . ASN A 1 106 ? 23.853 0.121 -0.926 1.00 45.16 106 ASN A N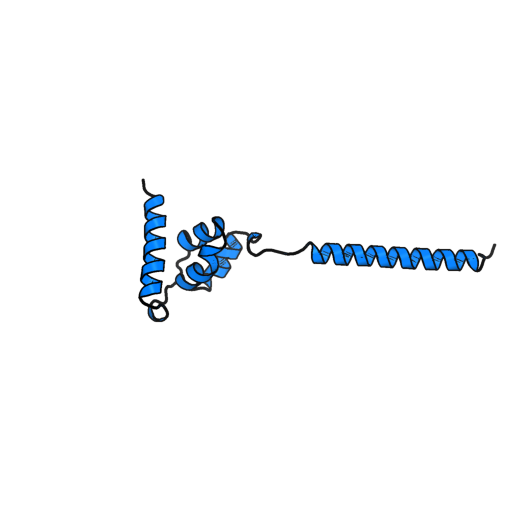 1
ATOM 890 C CA . ASN A 1 106 ? 25.232 -0.298 -1.197 1.00 45.16 106 ASN A CA 1
ATOM 891 C C . ASN A 1 106 ? 26.193 0.902 -1.059 1.00 45.16 106 ASN A C 1
ATOM 893 O O . ASN A 1 106 ? 26.453 1.569 -2.064 1.00 45.16 106 ASN A O 1
ATOM 897 N N . PRO A 1 107 ? 26.680 1.216 0.157 1.00 45.94 107 PRO A N 1
ATOM 898 C CA . PRO A 1 107 ? 27.807 2.129 0.347 1.00 45.94 107 PRO A CA 1
ATOM 899 C C . PRO A 1 107 ? 29.138 1.532 -0.135 1.00 45.94 107 PRO A C 1
ATOM 901 O O . PRO A 1 107 ? 29.314 0.294 -0.039 1.00 45.94 107 PRO A O 1
#

Secondary structure (DSSP, 8-state):
-PPPHHHHHHHHHHHHHHHHHHHHHHHHHHHH----GGGS-HHHHHHHHHTS-HHHHHHHHTTT-HHHHHHHHH--S-----GGGS-HHHHHHHHHHHHHHHHTT--

Organism: NCBI:txid392033

Radius of gyration: 27.17 Å; chains: 1; bounding box: 74×21×72 Å

Sequence (107 aa):
MKRTKQQDNDLVQILNSNKKLKLENQIKMINSNKYLLEDLANEILYEIFEYLDSYDIYKGFYNLNKRFQNLAINSNVLTKINISTISKSNFEDYYRNRINFLGLLNP

Foldseek 3Di:
DDDDPVVVVVVVVVVVVVVVVVVVVVVVVVVVPPDDPVNDDLVVVLVVQLVDALLCQCVVQCPPDPVSVCCSQVNPNPHHHDCVVDDPVSVVVVVVSNVVVVVVVPD

pLDDT: mean 83.6, std 11.31, range [45.16, 95.44]

InterPro domains:
  IPR001810 F-box domain [PS50181] (34-81)
  IPR036047 F-box-like domain superfamily [SSF81383] (28-81)